Protein AF-T0YT42-F1 (afdb_monomer_lite)

Secondary structure (DSSP, 8-state):
--HHHHHHHHHHHHHHHHTSGGGTT-HHHHHHTHHHHHHHHHHHHHHHHHHH----SS---S--PPPPPP--S-TTSSSEEEEEE-TTT--EEEEEHHHHTT-------TTSSHHHHHHHHHHHHHHTT-------TT--HHHHHHHHHHHHHTT-

InterPro domains:
  IPR002789 Helicase HerA, central domain [PF01935] (84-137)
  IPR027417 P-loop containing nucleoside triphosphate hydrolase [G3DSA:3.40.50.300] (38-146)
  IPR027417 P-loop containing nucleoside triphosphate hydrolase [SSF52540] (61-139)

Organism: NCBI:txid410659

Structure (mmCIF, N/CA/C/O backbone):
data_AF-T0YT42-F1
#
_entry.id   AF-T0YT42-F1
#
loop_
_atom_site.group_PDB
_atom_site.id
_atom_site.type_symbol
_atom_site.label_atom_id
_atom_site.label_alt_id
_atom_site.label_comp_id
_atom_site.label_asym_id
_atom_site.label_entity_id
_atom_site.label_seq_id
_atom_site.pdbx_PDB_ins_code
_atom_site.Cartn_x
_atom_site.Cartn_y
_atom_site.Cartn_z
_atom_site.occupancy
_atom_site.B_iso_or_equiv
_atom_site.auth_seq_id
_atom_site.auth_comp_id
_atom_site.auth_asym_id
_atom_site.auth_atom_id
_atom_site.pdbx_PDB_model_num
ATOM 1 N N . ILE A 1 1 ? 7.350 -3.454 -30.178 1.00 59.28 1 ILE A N 1
ATOM 2 C CA . ILE A 1 1 ? 7.683 -2.748 -31.441 1.00 59.28 1 ILE A CA 1
ATOM 3 C C . ILE A 1 1 ? 6.721 -1.574 -31.559 1.00 59.28 1 ILE A C 1
ATOM 5 O O . ILE A 1 1 ? 5.518 -1.800 -31.535 1.00 59.28 1 ILE A O 1
ATOM 9 N N . GLY A 1 2 ? 7.224 -0.337 -31.531 1.00 85.94 2 GLY A N 1
ATOM 10 C CA . GLY A 1 2 ? 6.389 0.877 -31.524 1.00 85.94 2 GLY A CA 1
ATOM 11 C C . GLY A 1 2 ? 6.295 1.565 -32.891 1.00 85.94 2 GLY A C 1
ATOM 12 O O . GLY A 1 2 ? 7.046 1.236 -33.804 1.00 85.94 2 GLY A O 1
ATOM 13 N N . LYS A 1 3 ? 5.435 2.591 -33.019 1.00 83.56 3 LYS A N 1
ATOM 14 C CA . LYS A 1 3 ? 5.258 3.379 -34.264 1.00 83.56 3 LYS A CA 1
ATOM 15 C C . LYS A 1 3 ? 6.580 3.928 -34.834 1.00 83.56 3 LYS A C 1
ATOM 17 O O . LYS A 1 3 ? 6.753 3.965 -36.043 1.00 83.56 3 LYS A O 1
ATOM 22 N N . LYS A 1 4 ? 7.528 4.316 -33.972 1.00 83.25 4 LYS A N 1
ATOM 23 C CA . LYS A 1 4 ? 8.862 4.810 -34.372 1.00 83.25 4 LYS A CA 1
ATOM 24 C C . LYS A 1 4 ? 9.762 3.709 -34.951 1.00 83.25 4 LYS A C 1
ATOM 26 O O . LYS A 1 4 ? 10.505 3.971 -35.887 1.00 83.25 4 LYS A O 1
ATOM 31 N N . ASP A 1 5 ? 9.650 2.482 -34.439 1.00 86.19 5 ASP A N 1
ATOM 32 C CA . ASP A 1 5 ? 10.406 1.333 -34.954 1.00 86.19 5 ASP A CA 1
ATOM 33 C C . ASP A 1 5 ? 9.898 0.927 -36.352 1.00 86.19 5 ASP A C 1
ATOM 35 O O . ASP A 1 5 ? 10.688 0.524 -37.200 1.00 86.19 5 ASP A O 1
ATOM 39 N N . ALA A 1 6 ? 8.594 1.092 -36.620 1.00 90.00 6 ALA A N 1
ATOM 40 C CA . ALA A 1 6 ? 8.005 0.838 -37.936 1.00 90.00 6 ALA A CA 1
ATOM 41 C C . ALA A 1 6 ? 8.524 1.810 -39.010 1.00 90.00 6 ALA A C 1
ATOM 43 O O . ALA A 1 6 ? 8.860 1.379 -40.108 1.00 90.00 6 ALA A O 1
ATOM 44 N N . TRP A 1 7 ? 8.660 3.101 -38.683 1.00 89.00 7 TRP A N 1
ATOM 45 C CA . TRP A 1 7 ? 9.245 4.091 -39.596 1.00 89.00 7 TRP A CA 1
ATOM 46 C C . TRP A 1 7 ? 10.727 3.832 -39.881 1.00 89.00 7 TRP A C 1
ATOM 48 O O . TRP A 1 7 ? 11.147 3.939 -41.029 1.00 89.00 7 TRP A O 1
ATOM 58 N N . ALA A 1 8 ? 11.504 3.445 -38.866 1.00 89.38 8 ALA A N 1
ATOM 59 C CA . ALA A 1 8 ? 12.912 3.089 -39.044 1.00 89.38 8 ALA A CA 1
ATOM 60 C C . ALA A 1 8 ? 13.089 1.826 -39.910 1.00 89.38 8 ALA A C 1
ATOM 62 O O . ALA A 1 8 ? 13.997 1.761 -40.733 1.00 89.38 8 ALA A O 1
ATOM 63 N N . LEU A 1 9 ? 12.205 0.832 -39.769 1.00 90.44 9 LEU A N 1
ATOM 64 C CA . LEU A 1 9 ? 12.193 -0.349 -40.641 1.00 90.44 9 LEU A CA 1
ATOM 65 C C . LEU A 1 9 ? 11.778 -0.001 -42.072 1.00 90.44 9 LEU A C 1
ATOM 67 O O . LEU A 1 9 ? 12.412 -0.459 -43.020 1.00 90.44 9 LEU A O 1
ATOM 71 N N . ALA A 1 10 ? 10.746 0.828 -42.233 1.00 90.94 10 ALA A N 1
ATOM 72 C CA . ALA A 1 10 ? 10.296 1.283 -43.543 1.00 90.94 10 ALA A CA 1
ATOM 73 C C . ALA A 1 10 ? 11.388 2.078 -44.275 1.00 90.94 10 ALA A C 1
ATOM 75 O O . ALA A 1 10 ? 11.562 1.903 -45.478 1.00 90.94 10 ALA A O 1
ATOM 76 N N . SER A 1 11 ? 12.166 2.899 -43.561 1.00 90.56 11 SER A N 1
ATOM 77 C CA . SER A 1 11 ? 13.260 3.665 -44.162 1.00 90.56 11 SER A CA 1
ATOM 78 C C . SER A 1 11 ? 14.432 2.779 -44.596 1.00 90.56 11 SER A C 1
ATOM 80 O O . SER A 1 11 ? 15.004 3.011 -45.658 1.00 90.56 11 SER A O 1
ATOM 82 N N . ILE A 1 12 ? 14.745 1.719 -43.838 1.00 90.31 12 ILE A N 1
ATOM 83 C CA . ILE A 1 12 ? 15.707 0.684 -44.253 1.00 90.31 12 ILE A CA 1
ATOM 84 C C . ILE A 1 12 ? 15.196 -0.055 -45.496 1.00 90.31 12 ILE A C 1
ATOM 86 O O . ILE A 1 12 ? 15.939 -0.214 -46.461 1.00 90.31 12 ILE A O 1
ATOM 90 N N . GLY A 1 13 ? 13.921 -0.457 -45.507 1.00 89.31 13 GLY A N 1
ATOM 91 C CA . GLY A 1 13 ? 13.293 -1.123 -46.653 1.00 89.31 13 GLY A CA 1
ATOM 92 C C . GLY A 1 13 ? 13.286 -0.263 -47.920 1.00 89.31 13 GLY A C 1
ATOM 93 O O . GLY A 1 13 ? 13.581 -0.765 -49.002 1.00 89.31 13 GLY A O 1
ATOM 94 N N . ALA A 1 14 ? 13.041 1.044 -47.791 1.00 86.19 14 ALA A N 1
ATOM 95 C CA . ALA A 1 14 ? 13.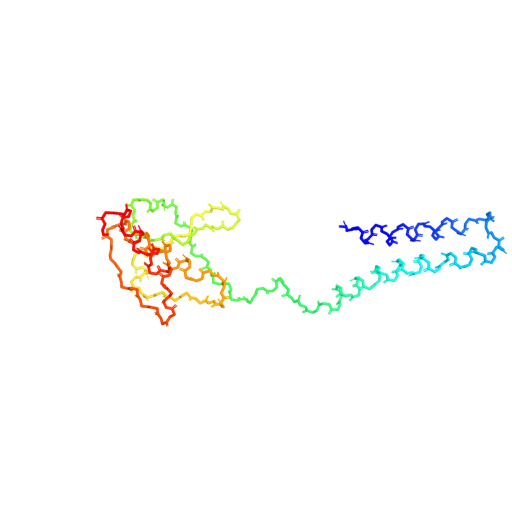152 1.993 -48.898 1.00 86.19 14 ALA A CA 1
ATOM 96 C C . ALA A 1 14 ? 14.583 2.055 -49.464 1.00 86.19 14 ALA A C 1
ATOM 98 O O . ALA A 1 14 ? 14.757 2.106 -50.678 1.00 86.19 14 ALA A O 1
ATOM 99 N N . GLY A 1 15 ? 15.598 1.962 -48.600 1.00 85.25 15 GLY A N 1
ATOM 100 C CA . GLY A 1 15 ? 16.998 1.851 -49.014 1.00 85.25 15 GLY A CA 1
ATOM 101 C C . GLY A 1 15 ? 17.318 0.579 -49.797 1.00 85.25 15 GLY A C 1
ATOM 102 O O . GLY A 1 15 ? 18.084 0.615 -50.751 1.00 85.25 15 GLY A O 1
ATOM 103 N N . VAL A 1 16 ? 16.708 -0.550 -49.432 1.00 87.06 16 VAL A N 1
ATOM 104 C CA . VAL A 1 16 ? 16.854 -1.808 -50.187 1.00 87.06 16 VAL A CA 1
ATOM 105 C C . VAL A 1 16 ? 16.203 -1.701 -51.567 1.00 87.06 16 VAL A C 1
ATOM 107 O O . VAL A 1 16 ? 16.706 -2.257 -52.534 1.00 87.06 16 VAL A O 1
ATOM 110 N N . LEU A 1 17 ? 15.101 -0.961 -51.694 1.00 85.88 17 LEU A N 1
ATOM 111 C CA . LEU A 1 17 ? 14.487 -0.714 -52.999 1.00 85.88 17 LEU A CA 1
ATOM 112 C C . LEU A 1 17 ? 15.320 0.245 -53.859 1.00 85.88 17 LEU A C 1
ATOM 114 O O . LEU A 1 17 ? 15.365 0.077 -55.077 1.00 85.88 17 LEU A O 1
ATOM 118 N N . SER A 1 18 ? 16.015 1.211 -53.249 1.00 82.62 18 SER A N 1
ATOM 119 C CA . SER A 1 18 ? 16.868 2.153 -53.981 1.00 82.62 18 SER A CA 1
ATOM 120 C C . SER A 1 18 ? 18.171 1.536 -54.501 1.00 82.62 18 SER A C 1
ATOM 122 O O . SER A 1 18 ? 18.819 2.144 -55.345 1.00 82.62 18 SER A O 1
ATOM 124 N N . THR A 1 19 ? 18.565 0.336 -54.050 1.00 82.38 19 THR A N 1
ATOM 125 C CA . THR A 1 19 ? 19.705 -0.409 -54.627 1.00 82.38 19 THR A CA 1
ATOM 126 C C . THR A 1 19 ? 19.335 -1.221 -55.870 1.00 82.38 19 THR A C 1
ATOM 128 O O . THR A 1 19 ? 20.187 -1.906 -56.437 1.00 82.38 19 THR A O 1
ATOM 131 N N . ASN A 1 20 ? 18.078 -1.157 -56.318 1.00 84.88 20 ASN A N 1
ATOM 132 C CA . ASN A 1 20 ? 17.638 -1.825 -57.535 1.00 84.88 20 ASN A CA 1
ATOM 133 C C . ASN A 1 20 ? 18.402 -1.274 -58.765 1.00 84.88 20 ASN A C 1
ATOM 135 O O . ASN A 1 20 ? 18.504 -0.053 -58.909 1.00 84.88 20 ASN A O 1
ATOM 139 N N . PRO A 1 21 ? 18.890 -2.140 -59.681 1.00 83.81 21 PRO A N 1
ATOM 140 C CA . PRO A 1 21 ? 19.589 -1.737 -60.906 1.00 83.81 21 PRO A CA 1
ATOM 141 C C . PRO A 1 21 ? 18.875 -0.680 -61.760 1.00 83.81 21 PRO A C 1
ATOM 143 O O . PRO A 1 21 ? 19.536 0.057 -62.484 1.00 83.81 21 PRO A O 1
ATOM 146 N N . LEU A 1 22 ? 17.546 -0.575 -61.661 1.00 83.31 22 LEU A N 1
ATOM 147 C CA . LEU A 1 22 ? 16.747 0.448 -62.348 1.00 83.31 22 LEU A CA 1
ATOM 148 C C . LEU A 1 22 ? 17.087 1.889 -61.934 1.00 83.31 22 LEU A C 1
ATOM 150 O O . LEU A 1 22 ? 16.795 2.814 -62.684 1.00 83.31 22 LEU A O 1
ATOM 154 N N . PHE A 1 23 ? 17.706 2.079 -60.768 1.00 80.56 23 PHE A N 1
ATOM 155 C CA . PHE A 1 23 ? 18.117 3.384 -60.240 1.00 80.56 23 PHE A CA 1
ATOM 156 C C . PHE A 1 23 ? 19.643 3.583 -60.280 1.00 80.56 23 PHE A C 1
ATOM 158 O O . PHE A 1 23 ? 20.175 4.521 -59.683 1.00 80.56 23 PHE A O 1
ATOM 165 N N . ALA A 1 24 ? 20.373 2.701 -60.973 1.00 78.75 24 ALA A N 1
ATOM 166 C CA . ALA A 1 24 ? 21.822 2.790 -61.086 1.00 78.75 24 ALA A CA 1
ATOM 167 C C . ALA A 1 24 ? 22.242 4.040 -61.879 1.00 78.75 24 ALA A C 1
ATOM 169 O O . ALA A 1 24 ? 21.847 4.229 -63.026 1.00 78.75 24 ALA A O 1
ATOM 170 N N . GLY A 1 25 ? 23.079 4.881 -61.266 1.00 77.75 25 GLY A N 1
ATOM 171 C CA . GLY A 1 25 ? 23.592 6.110 -61.882 1.00 77.75 25 GLY A CA 1
ATOM 172 C C . GLY A 1 25 ? 22.706 7.346 -61.700 1.00 77.75 25 GLY A C 1
ATOM 173 O O . GLY A 1 25 ? 23.104 8.421 -62.140 1.00 77.75 25 GLY A O 1
ATOM 174 N N . ASP A 1 26 ? 21.556 7.228 -61.026 1.00 82.19 26 ASP A N 1
ATOM 175 C CA . ASP A 1 26 ? 20.706 8.371 -60.682 1.00 82.19 26 ASP A CA 1
ATOM 176 C C . ASP A 1 26 ? 21.249 9.110 -59.432 1.00 82.19 26 ASP A C 1
ATOM 178 O O . ASP A 1 26 ? 21.321 8.520 -58.345 1.00 82.19 26 ASP A O 1
ATOM 182 N N . PRO A 1 27 ? 21.607 10.407 -59.527 1.00 79.69 27 PRO A N 1
ATOM 183 C CA . PRO A 1 27 ? 22.032 11.211 -58.379 1.00 79.69 27 PRO A CA 1
ATOM 184 C C . PRO A 1 27 ? 20.982 11.292 -57.261 1.00 79.69 27 PRO A C 1
ATOM 186 O O . PRO A 1 27 ? 21.331 11.452 -56.089 1.00 79.69 27 PRO A O 1
ATOM 189 N N . HIS A 1 28 ? 19.696 11.165 -57.592 1.00 80.31 28 HIS A N 1
ATOM 190 C CA . HIS A 1 28 ? 18.607 11.193 -56.617 1.00 80.31 28 HIS A CA 1
ATOM 191 C C . HIS A 1 28 ? 18.531 9.900 -55.793 1.00 80.31 28 HIS A C 1
ATOM 193 O O . HIS A 1 28 ? 18.157 9.940 -54.617 1.00 80.31 28 HIS A O 1
ATOM 199 N N . ALA A 1 29 ? 18.967 8.767 -56.353 1.00 77.38 29 ALA A N 1
ATOM 200 C CA . ALA A 1 29 ? 19.040 7.492 -55.641 1.00 77.38 29 ALA A CA 1
ATOM 201 C C . ALA A 1 29 ? 20.127 7.496 -54.551 1.00 77.38 29 ALA A C 1
ATOM 203 O O . ALA A 1 29 ? 19.949 6.891 -53.494 1.00 77.38 29 ALA A O 1
ATOM 204 N N . LEU A 1 30 ? 21.216 8.249 -54.749 1.00 77.56 30 LEU A N 1
ATOM 205 C CA . LEU A 1 30 ? 22.232 8.485 -53.715 1.00 77.56 30 LEU A CA 1
ATOM 206 C C . LEU A 1 30 ? 21.671 9.288 -52.535 1.00 77.56 30 LEU A C 1
ATOM 208 O O . LEU A 1 30 ? 21.920 8.943 -51.381 1.00 77.56 30 LEU A O 1
ATOM 212 N N . ALA A 1 31 ? 20.874 10.326 -52.804 1.00 80.38 31 ALA A N 1
ATOM 213 C CA . ALA A 1 31 ? 20.217 11.104 -51.751 1.00 80.38 31 ALA A CA 1
ATOM 214 C C . ALA A 1 31 ? 19.201 10.262 -50.955 1.00 80.38 31 ALA A C 1
ATOM 216 O O . ALA A 1 31 ? 19.050 10.446 -49.744 1.00 80.38 31 ALA A O 1
ATOM 217 N N . ALA A 1 32 ? 18.557 9.285 -51.604 1.00 80.62 32 ALA A N 1
ATOM 218 C CA . ALA A 1 32 ? 17.627 8.361 -50.959 1.00 80.62 32 ALA A CA 1
ATOM 219 C C . ALA A 1 32 ? 18.289 7.466 -49.891 1.00 80.62 32 ALA A C 1
ATOM 221 O O . ALA A 1 32 ? 17.588 6.981 -49.003 1.00 80.62 32 ALA A O 1
ATOM 222 N N . LEU A 1 33 ? 19.624 7.313 -49.895 1.00 83.31 33 LEU A N 1
ATOM 223 C CA . LEU A 1 33 ? 20.374 6.550 -48.885 1.00 83.31 33 LEU A CA 1
ATOM 224 C C . LEU A 1 33 ? 20.440 7.228 -47.503 1.00 83.31 33 LEU A C 1
ATOM 226 O O . LEU A 1 33 ? 20.781 6.579 -46.513 1.00 83.31 33 LEU A O 1
ATOM 230 N N . ALA A 1 34 ? 20.064 8.504 -47.385 1.00 86.50 34 ALA A N 1
ATOM 231 C CA . ALA A 1 34 ? 20.024 9.187 -46.090 1.00 86.50 34 ALA A CA 1
ATOM 232 C C . ALA A 1 34 ? 18.971 8.583 -45.135 1.00 86.50 34 ALA A C 1
ATOM 234 O O . ALA A 1 34 ? 19.200 8.452 -43.930 1.00 86.50 34 ALA A O 1
ATOM 235 N N . LEU A 1 35 ? 17.822 8.167 -45.674 1.00 87.44 35 LEU A N 1
ATOM 236 C CA . LEU A 1 35 ? 16.712 7.575 -44.921 1.00 87.44 35 LEU A CA 1
ATOM 237 C C . LEU A 1 35 ? 17.024 6.185 -44.324 1.00 87.44 35 LEU A C 1
ATOM 239 O O . LEU A 1 35 ? 16.767 5.987 -43.128 1.00 87.44 35 LEU A O 1
ATOM 243 N N . PRO A 1 36 ? 17.583 5.215 -45.075 1.00 90.19 36 PRO A N 1
ATOM 244 C CA . PRO A 1 36 ? 18.014 3.943 -44.505 1.00 90.19 36 PRO A CA 1
ATOM 245 C C . PRO A 1 36 ? 19.169 4.123 -43.517 1.00 90.19 36 PRO A C 1
ATOM 247 O O . PRO A 1 36 ? 19.177 3.446 -42.491 1.00 90.19 36 PRO A O 1
ATOM 250 N N . ALA A 1 37 ? 20.090 5.069 -43.747 1.00 90.31 37 ALA A N 1
ATOM 251 C CA . ALA A 1 37 ? 21.157 5.372 -42.793 1.00 90.31 37 ALA A CA 1
ATOM 252 C C . ALA A 1 37 ? 20.598 5.871 -41.447 1.00 90.31 37 ALA A C 1
ATOM 254 O O . ALA A 1 37 ? 21.009 5.394 -40.386 1.00 90.31 37 ALA A O 1
ATOM 255 N N . ALA A 1 38 ? 19.605 6.766 -41.470 1.00 90.62 38 ALA A N 1
ATOM 256 C CA . ALA A 1 38 ? 18.920 7.230 -40.264 1.00 90.62 38 ALA A CA 1
ATOM 257 C C . ALA A 1 38 ? 18.156 6.099 -39.545 1.00 90.62 38 ALA A C 1
ATOM 259 O O . ALA A 1 38 ? 18.224 5.984 -38.319 1.00 90.62 38 ALA A O 1
ATOM 260 N N . GLY A 1 39 ? 17.474 5.229 -40.299 1.00 91.12 39 GLY A N 1
ATOM 261 C CA . GLY A 1 39 ? 16.768 4.063 -39.752 1.00 91.12 39 GLY A CA 1
ATOM 262 C C . GLY A 1 39 ? 17.708 3.054 -39.091 1.00 91.12 39 GLY A C 1
ATOM 263 O O . GLY A 1 39 ? 17.460 2.613 -37.968 1.00 91.12 39 GLY A O 1
ATOM 264 N N . ALA A 1 40 ? 18.831 2.742 -39.740 1.00 91.69 40 ALA A N 1
ATOM 265 C CA . ALA A 1 40 ? 19.867 1.873 -39.186 1.00 91.69 40 ALA A CA 1
ATOM 266 C C . ALA A 1 40 ? 20.494 2.478 -37.919 1.00 91.69 40 ALA A C 1
ATOM 268 O O . ALA A 1 40 ? 20.663 1.788 -36.911 1.00 91.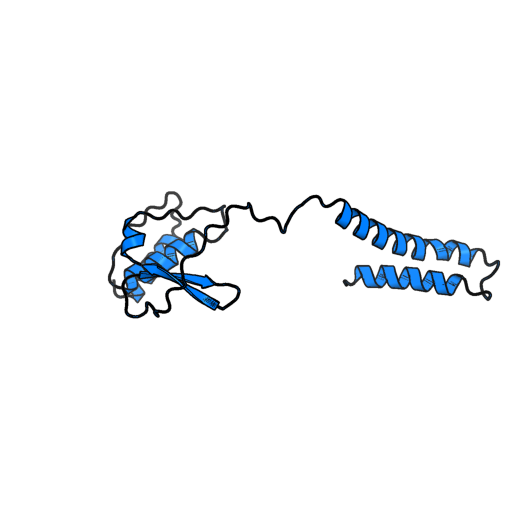69 40 ALA A O 1
ATOM 269 N N . SER A 1 41 ? 20.752 3.789 -37.934 1.00 92.31 41 SER A N 1
ATOM 270 C CA . SER A 1 41 ? 21.289 4.528 -36.786 1.00 92.31 41 SER A CA 1
ATOM 271 C C . SER A 1 41 ? 20.334 4.514 -35.587 1.00 92.3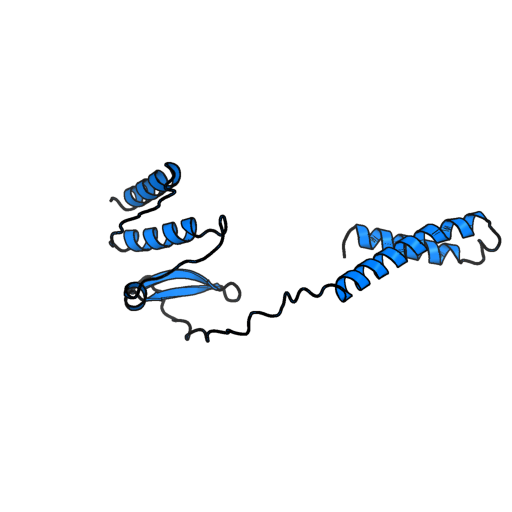1 41 SER A C 1
ATOM 273 O O . SER A 1 41 ? 20.783 4.375 -34.451 1.00 92.31 41 SER A O 1
ATOM 275 N N . TRP A 1 42 ? 19.015 4.583 -35.810 1.00 93.06 42 TRP A N 1
ATOM 276 C CA . TRP A 1 42 ? 18.012 4.459 -34.743 1.00 93.06 42 TRP A CA 1
ATOM 277 C C . TRP A 1 42 ? 18.097 3.110 -34.016 1.00 93.06 42 TRP A C 1
ATOM 279 O O . TRP A 1 42 ? 18.097 3.066 -32.781 1.00 93.06 42 TRP A O 1
ATOM 289 N N . PHE A 1 43 ? 18.208 2.008 -34.764 1.00 91.25 43 PHE A N 1
ATOM 290 C CA . PHE A 1 43 ? 18.352 0.676 -34.173 1.00 91.25 43 PHE A CA 1
ATOM 291 C C . PHE A 1 43 ? 19.700 0.489 -33.478 1.00 91.25 43 PHE A C 1
ATOM 293 O O . PHE A 1 43 ? 19.733 -0.053 -32.371 1.00 91.25 43 PHE A O 1
ATOM 300 N N . ALA A 1 44 ? 20.784 0.997 -34.069 1.00 91.94 44 ALA A N 1
ATOM 301 C CA . ALA A 1 44 ? 22.103 0.991 -33.446 1.00 91.94 44 ALA A CA 1
ATOM 302 C C . ALA A 1 44 ? 22.095 1.757 -32.113 1.00 91.94 44 ALA A C 1
ATOM 304 O O . ALA A 1 44 ? 22.555 1.234 -31.102 1.00 91.94 44 ALA A O 1
ATOM 305 N N . TRP A 1 45 ? 21.487 2.946 -32.069 1.00 91.81 45 TRP A N 1
ATOM 306 C CA . TRP A 1 45 ? 21.362 3.755 -30.853 1.00 91.81 45 TRP A CA 1
ATOM 307 C C . TRP A 1 45 ? 20.508 3.089 -29.770 1.00 91.81 45 TRP A C 1
ATOM 309 O O . TRP A 1 45 ? 20.813 3.180 -28.583 1.00 91.81 45 TRP A O 1
ATOM 319 N N . LYS A 1 46 ? 19.419 2.415 -30.152 1.00 87.88 46 LYS A N 1
ATOM 320 C CA . LYS A 1 46 ? 18.588 1.655 -29.210 1.00 87.88 46 LYS A CA 1
ATOM 321 C C . LYS A 1 46 ? 19.385 0.507 -28.589 1.00 87.88 46 LYS A C 1
ATOM 323 O O . LYS A 1 46 ? 19.456 0.416 -27.372 1.00 87.88 46 LYS A O 1
ATOM 328 N N . ARG A 1 47 ? 20.070 -0.283 -29.420 1.00 87.81 47 ARG A N 1
ATOM 329 C CA . ARG A 1 47 ? 20.925 -1.387 -28.969 1.00 87.81 47 ARG A CA 1
ATOM 330 C C . ARG A 1 47 ? 22.089 -0.904 -28.100 1.00 87.81 47 ARG A C 1
ATOM 332 O O . ARG A 1 47 ? 22.415 -1.566 -27.122 1.00 87.81 47 ARG A O 1
ATOM 339 N N . ALA A 1 48 ? 22.698 0.226 -28.460 1.00 90.25 48 ALA A N 1
ATOM 340 C CA . ALA A 1 48 ? 23.780 0.844 -27.704 1.00 90.25 48 ALA A CA 1
ATOM 341 C C . ALA A 1 48 ? 23.298 1.347 -26.342 1.00 90.25 48 ALA A C 1
ATOM 343 O O . ALA A 1 48 ? 23.976 1.108 -25.354 1.00 90.25 48 ALA A O 1
ATOM 344 N N . ARG A 1 49 ? 22.117 1.974 -26.263 1.00 87.38 49 ARG A N 1
ATOM 345 C CA . ARG A 1 49 ? 21.511 2.349 -24.977 1.00 87.38 49 ARG A CA 1
ATOM 346 C C . ARG A 1 49 ? 21.226 1.138 -24.107 1.00 87.38 49 ARG A C 1
ATOM 348 O O . ARG A 1 49 ? 21.601 1.169 -22.951 1.00 87.38 49 ARG A O 1
ATOM 355 N N . ASP A 1 50 ? 20.649 0.077 -24.664 1.00 82.81 50 ASP A N 1
ATOM 356 C CA . ASP A 1 50 ? 20.388 -1.152 -23.904 1.00 82.81 50 ASP A CA 1
ATOM 357 C C . ASP A 1 50 ? 21.692 -1.814 -23.418 1.00 82.81 50 ASP A C 1
ATOM 359 O O . ASP A 1 50 ? 21.708 -2.475 -22.388 1.00 82.81 50 ASP A O 1
ATOM 363 N N . TRP A 1 51 ? 22.794 -1.662 -24.162 1.00 82.12 51 TRP A N 1
ATOM 364 C CA . TRP A 1 51 ? 24.112 -2.170 -23.766 1.00 82.12 51 TRP A CA 1
ATOM 365 C C . TRP A 1 51 ? 24.822 -1.274 -22.739 1.00 82.12 51 TRP A C 1
ATOM 367 O O . TRP A 1 51 ? 25.536 -1.780 -21.879 1.00 82.12 51 TRP A O 1
ATOM 377 N N . LEU A 1 52 ? 24.626 0.044 -22.829 1.00 87.69 52 LEU A N 1
ATOM 378 C CA . LEU A 1 52 ? 25.170 1.044 -21.905 1.00 87.69 52 LEU A CA 1
ATOM 379 C C . LEU A 1 52 ? 24.309 1.229 -20.647 1.00 87.69 52 LEU A C 1
ATOM 381 O O . LEU A 1 52 ? 24.733 1.927 -19.727 1.00 87.69 52 LEU A O 1
ATOM 385 N N . ASP A 1 53 ? 23.111 0.646 -20.600 1.00 80.06 53 ASP A N 1
ATOM 386 C CA . ASP A 1 53 ? 22.250 0.686 -19.427 1.00 80.06 53 ASP A CA 1
ATOM 387 C C . ASP A 1 53 ? 22.819 -0.229 -18.336 1.00 80.06 53 ASP A C 1
ATOM 389 O O . ASP A 1 53 ? 22.601 -1.438 -18.308 1.00 80.06 53 ASP A O 1
ATOM 393 N N . LEU A 1 54 ? 23.590 0.380 -17.437 1.00 73.62 54 LEU A N 1
ATOM 394 C CA . LEU A 1 54 ? 24.153 -0.257 -16.245 1.00 73.62 54 LEU A CA 1
ATOM 395 C C . LEU A 1 54 ? 23.110 -0.428 -15.128 1.00 73.62 54 LEU A C 1
ATOM 397 O O . LEU A 1 54 ? 23.452 -0.876 -14.033 1.00 73.62 54 LEU A O 1
ATOM 401 N N . THR A 1 55 ? 21.855 -0.039 -15.368 1.00 70.50 55 THR A N 1
ATOM 402 C CA . THR A 1 55 ? 20.793 -0.128 -14.369 1.00 70.50 55 THR A CA 1
ATOM 403 C C . THR A 1 55 ? 20.345 -1.575 -14.237 1.00 70.50 55 THR A C 1
ATOM 405 O O . THR A 1 55 ? 19.565 -2.093 -15.040 1.00 70.50 55 THR A O 1
ATOM 408 N N . ASP A 1 56 ? 20.806 -2.239 -13.182 1.00 63.84 56 ASP A N 1
ATOM 409 C CA . ASP A 1 56 ? 20.329 -3.572 -12.855 1.00 63.84 56 ASP A CA 1
ATOM 410 C C . ASP A 1 56 ? 18.924 -3.505 -12.238 1.00 63.84 56 ASP A C 1
ATOM 412 O O . ASP A 1 56 ? 18.734 -3.378 -11.032 1.00 63.84 56 ASP A O 1
ATOM 416 N N . THR A 1 57 ? 17.911 -3.565 -13.100 1.00 66.56 57 THR A N 1
ATOM 417 C CA . THR A 1 57 ? 16.494 -3.602 -12.700 1.00 66.56 57 THR A CA 1
ATOM 418 C C . THR A 1 57 ? 16.028 -4.992 -12.255 1.00 66.56 57 THR A C 1
ATOM 420 O O . THR A 1 57 ? 14.873 -5.153 -11.853 1.00 66.56 57 THR A O 1
ATOM 423 N N . LYS A 1 58 ? 16.897 -6.008 -12.343 1.00 62.06 58 LYS A N 1
ATOM 424 C CA . LYS A 1 58 ? 16.596 -7.400 -11.981 1.00 62.06 58 LYS A CA 1
ATOM 425 C C . LYS A 1 58 ? 17.232 -7.807 -10.658 1.00 62.06 58 LYS A C 1
ATOM 427 O O . LYS A 1 58 ? 16.637 -8.622 -9.951 1.00 62.06 58 LYS A O 1
ATOM 432 N N . SER A 1 59 ? 18.396 -7.258 -10.319 1.00 57.31 59 SER A N 1
ATOM 433 C CA . SER A 1 59 ? 19.012 -7.417 -9.008 1.00 57.31 59 SER A CA 1
ATOM 434 C C . SER A 1 59 ? 18.119 -6.777 -7.958 1.00 57.31 59 SER A C 1
ATOM 436 O O . SER A 1 59 ? 17.996 -5.561 -7.825 1.00 57.31 59 SER A O 1
ATOM 438 N N . ARG A 1 60 ? 17.435 -7.646 -7.222 1.00 58.06 60 ARG A N 1
ATOM 439 C CA . ARG A 1 60 ? 16.877 -7.316 -5.919 1.00 58.06 60 ARG A CA 1
ATOM 440 C C . ARG A 1 60 ? 18.057 -7.417 -4.962 1.00 58.06 60 ARG A C 1
ATOM 442 O O . ARG A 1 60 ? 18.804 -8.391 -5.063 1.00 58.06 60 ARG A O 1
ATOM 449 N N . GLU A 1 61 ? 18.240 -6.436 -4.076 1.00 58.44 61 GLU A N 1
ATOM 450 C CA . GLU A 1 61 ? 19.217 -6.558 -2.990 1.00 58.44 61 GLU A CA 1
ATOM 451 C C . GLU A 1 61 ? 19.070 -7.961 -2.392 1.00 58.44 61 GLU A C 1
ATOM 453 O O . GLU A 1 61 ? 17.959 -8.361 -2.047 1.00 58.44 61 GLU A O 1
ATOM 458 N N . GLY A 1 62 ? 20.158 -8.742 -2.367 1.00 53.28 62 GLY A N 1
ATOM 459 C CA . GLY A 1 62 ? 20.166 -10.185 -2.065 1.00 53.28 62 GLY A CA 1
ATOM 460 C C . GLY A 1 62 ? 19.679 -10.562 -0.661 1.00 53.28 62 GLY A C 1
ATOM 461 O O . GLY A 1 62 ? 19.847 -11.696 -0.222 1.00 53.28 62 GLY A O 1
ATOM 462 N N . PHE A 1 63 ? 19.068 -9.618 0.044 1.00 53.16 63 PHE A N 1
ATOM 463 C CA . PHE A 1 63 ? 18.258 -9.819 1.222 1.00 53.16 63 PHE A CA 1
ATOM 464 C C . PHE A 1 63 ? 16.888 -10.384 0.825 1.00 53.16 63 PHE A C 1
ATOM 466 O O . PHE A 1 63 ? 15.860 -9.706 0.822 1.00 53.16 63 PHE A O 1
ATOM 473 N N . VAL A 1 64 ? 16.880 -11.665 0.464 1.00 56.38 64 VAL A N 1
ATOM 474 C CA . VAL A 1 64 ? 15.642 -12.435 0.377 1.00 56.38 64 VAL A CA 1
ATOM 475 C C . VAL A 1 64 ? 15.315 -12.888 1.791 1.00 56.38 64 VAL A C 1
ATOM 477 O O . VAL A 1 64 ? 15.846 -13.890 2.265 1.00 56.38 64 VAL A O 1
ATOM 480 N N . LEU A 1 65 ? 14.462 -12.129 2.481 1.00 56.25 65 LEU A N 1
ATOM 481 C CA . LEU A 1 65 ? 13.797 -12.656 3.667 1.00 56.25 65 LEU A CA 1
ATOM 482 C C . LEU A 1 65 ? 12.977 -13.866 3.214 1.00 56.25 65 LEU A C 1
ATOM 484 O O . LEU A 1 65 ? 12.103 -13.692 2.355 1.00 56.25 65 LEU A O 1
ATOM 488 N N . PRO A 1 66 ? 13.264 -15.080 3.720 1.00 58.84 66 PRO A N 1
ATOM 489 C CA . PRO A 1 66 ? 12.419 -16.220 3.424 1.00 58.84 66 PRO A CA 1
ATOM 490 C C . PRO A 1 66 ? 11.006 -15.857 3.873 1.00 58.84 66 PRO A C 1
ATOM 492 O O . PRO A 1 66 ? 10.798 -15.442 5.012 1.00 58.84 66 PRO A O 1
ATOM 495 N N . SER A 1 67 ? 10.058 -15.914 2.941 1.00 58.16 67 SER A N 1
ATOM 496 C CA . SER A 1 67 ? 8.655 -15.740 3.290 1.00 58.16 67 SER A CA 1
ATOM 497 C C . SER A 1 67 ? 8.234 -16.933 4.134 1.00 58.16 67 SER A C 1
ATOM 499 O O . SER A 1 67 ? 8.564 -18.073 3.793 1.00 58.16 67 SER A O 1
ATOM 501 N N . ASP A 1 68 ? 7.524 -16.665 5.224 1.00 62.88 68 ASP A N 1
ATOM 502 C CA . ASP A 1 68 ? 6.886 -17.724 5.992 1.00 62.88 68 ASP A CA 1
ATOM 503 C C . ASP A 1 68 ? 5.882 -18.479 5.110 1.00 62.88 68 ASP A C 1
ATOM 505 O O . ASP A 1 68 ? 5.435 -17.985 4.065 1.00 62.88 68 ASP A O 1
ATOM 509 N N . ALA A 1 69 ? 5.551 -19.706 5.514 1.00 62.44 69 ALA A N 1
ATOM 510 C CA . ALA A 1 69 ? 4.545 -20.488 4.812 1.00 62.44 69 ALA A CA 1
ATOM 511 C C . ALA A 1 69 ? 3.229 -19.690 4.740 1.00 62.44 69 ALA A C 1
ATOM 513 O O . ALA A 1 69 ? 2.838 -19.078 5.737 1.00 62.44 69 ALA A O 1
ATOM 514 N N . PRO A 1 70 ? 2.547 -19.671 3.581 1.00 59.25 70 PRO A N 1
ATOM 515 C CA . PRO A 1 70 ? 1.283 -18.966 3.453 1.00 59.25 70 PRO A CA 1
ATOM 516 C C . PRO A 1 70 ? 0.273 -19.553 4.440 1.00 59.25 70 PRO A C 1
ATOM 518 O O . PRO A 1 70 ? 0.055 -20.763 4.468 1.00 59.25 70 PRO A O 1
ATOM 521 N N . THR A 1 71 ? -0.343 -18.694 5.245 1.00 57.09 71 THR A N 1
ATOM 522 C CA . THR A 1 71 ? -1.437 -19.088 6.129 1.00 57.09 71 THR A CA 1
ATOM 523 C C . THR A 1 71 ? -2.642 -19.440 5.255 1.00 57.09 71 THR A C 1
ATOM 525 O O . THR A 1 71 ? -3.148 -18.586 4.530 1.00 57.09 71 THR A O 1
ATOM 528 N N . GLU A 1 72 ? -3.086 -20.699 5.271 1.00 55.88 72 GLU A N 1
ATOM 529 C CA . GLU A 1 72 ? -4.232 -21.148 4.457 1.00 55.88 72 GLU A CA 1
ATOM 530 C C . GLU A 1 72 ? -5.588 -20.680 5.011 1.00 55.88 72 GLU A C 1
ATOM 532 O O . GLU A 1 72 ? -6.616 -20.807 4.348 1.00 55.88 72 GLU A O 1
ATOM 537 N N . GLU A 1 73 ? -5.613 -20.104 6.213 1.00 54.78 73 GLU A N 1
ATOM 538 C CA . GLU A 1 73 ? -6.856 -19.726 6.871 1.00 54.78 73 GLU A CA 1
ATOM 539 C C . GLU A 1 73 ? -7.393 -18.382 6.376 1.00 54.78 73 GLU A C 1
ATOM 541 O O . GLU A 1 73 ? -6.774 -17.322 6.492 1.00 54.78 73 GLU A O 1
ATOM 546 N N . HIS A 1 74 ? -8.616 -18.429 5.854 1.00 52.09 74 HIS A N 1
ATOM 547 C CA . HIS A 1 74 ? -9.448 -17.261 5.639 1.00 52.09 74 HIS A CA 1
ATOM 548 C C . HIS A 1 74 ? -9.735 -16.589 6.994 1.00 52.09 74 HIS A C 1
ATOM 550 O O . HIS A 1 74 ? -10.712 -16.921 7.657 1.00 52.09 74 HIS A O 1
ATOM 556 N N . MET A 1 75 ? -8.914 -15.603 7.374 1.00 56.28 75 MET A N 1
ATOM 557 C CA . MET A 1 75 ? -9.023 -14.764 8.589 1.00 56.28 75 MET A CA 1
ATOM 558 C C . MET A 1 75 ? -10.314 -13.911 8.678 1.00 56.28 75 MET A C 1
ATOM 560 O O . MET A 1 75 ? -10.366 -12.898 9.367 1.00 56.28 75 MET A O 1
ATOM 564 N N . LEU A 1 76 ? -11.387 -14.297 7.981 1.00 49.66 76 LEU A N 1
ATOM 565 C CA . LEU A 1 76 ? -12.738 -13.797 8.244 1.00 49.66 76 LEU A CA 1
ATOM 566 C C . LEU A 1 76 ? -13.252 -14.262 9.621 1.00 49.66 76 LEU A C 1
ATOM 568 O O . LEU A 1 76 ? -14.140 -13.615 10.167 1.00 49.66 76 LEU A O 1
ATOM 572 N N . GLU A 1 77 ? -12.678 -15.331 10.189 1.00 52.44 77 GLU A N 1
ATOM 573 C CA . GLU A 1 77 ? -13.108 -15.931 11.463 1.00 52.44 77 GLU A CA 1
ATOM 574 C C . GLU A 1 77 ? -12.054 -15.856 12.594 1.00 52.44 77 GLU A C 1
ATOM 576 O O . GLU A 1 77 ? -12.383 -16.133 13.748 1.00 52.44 77 GLU A O 1
ATOM 581 N N . SER A 1 78 ? -10.811 -15.438 12.314 1.00 57.97 78 SER A N 1
ATOM 582 C CA . SER A 1 78 ? -9.666 -15.542 13.240 1.00 57.97 78 SER A CA 1
ATOM 583 C C . SER A 1 78 ? -8.857 -14.239 13.419 1.00 57.97 78 SER A C 1
ATOM 585 O O . SER A 1 78 ? -8.980 -13.266 12.675 1.00 57.97 78 SER A O 1
ATOM 587 N N . ALA A 1 79 ? -8.099 -14.192 14.518 1.00 73.62 79 ALA A N 1
ATOM 588 C CA . ALA A 1 79 ? -7.471 -13.024 15.133 1.00 73.62 79 ALA A CA 1
ATOM 589 C C . ALA A 1 79 ? -6.309 -12.412 14.315 1.00 73.62 79 ALA A C 1
ATOM 591 O O . ALA A 1 79 ? -5.140 -12.650 14.615 1.00 73.62 79 ALA A O 1
ATOM 592 N N . GLY A 1 80 ? -6.611 -11.601 13.294 1.00 82.62 80 GLY A N 1
ATOM 593 C CA . GLY A 1 80 ? -5.580 -10.915 12.505 1.00 82.62 80 GLY A CA 1
ATOM 594 C C . GLY A 1 80 ? -6.078 -9.790 11.591 1.00 82.62 80 GLY A C 1
ATOM 595 O O . GLY A 1 80 ? -7.272 -9.493 11.511 1.00 82.62 80 GLY A O 1
ATOM 596 N N . LEU A 1 81 ? -5.150 -9.127 10.895 1.00 88.25 81 LEU A N 1
ATOM 597 C CA . LEU A 1 81 ? -5.443 -8.084 9.900 1.00 88.25 81 LEU A CA 1
ATOM 598 C C . LEU A 1 81 ? -4.923 -8.481 8.517 1.00 88.25 81 LEU A C 1
ATOM 600 O O . LEU A 1 81 ? -3.818 -9.007 8.387 1.00 88.25 81 LEU A O 1
ATOM 604 N N . ARG A 1 82 ? -5.679 -8.146 7.467 1.00 88.81 82 ARG A N 1
ATOM 605 C CA . ARG A 1 82 ? -5.260 -8.324 6.073 1.00 88.81 82 ARG A CA 1
ATOM 606 C C . ARG A 1 82 ? -4.491 -7.111 5.575 1.00 88.81 82 ARG A C 1
ATOM 608 O O . ARG A 1 82 ? -4.992 -5.990 5.613 1.00 88.81 82 ARG A O 1
ATOM 615 N N . PHE A 1 83 ? -3.297 -7.330 5.038 1.00 89.69 83 PHE A N 1
ATOM 616 C CA . PHE A 1 83 ? -2.486 -6.295 4.389 1.00 89.69 83 PHE A CA 1
ATOM 617 C C . PHE A 1 83 ? -2.803 -6.152 2.902 1.00 89.69 83 PHE A C 1
ATOM 619 O O . PHE A 1 83 ? -2.709 -5.055 2.351 1.00 89.69 83 PHE A O 1
ATOM 626 N N . GLY A 1 84 ? -3.192 -7.241 2.242 1.00 89.38 84 GLY A N 1
ATOM 627 C CA . GLY A 1 84 ?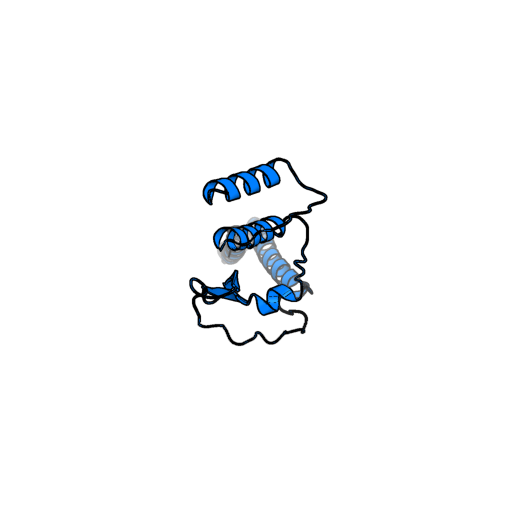 -3.529 -7.217 0.825 1.00 89.38 84 GLY A CA 1
ATOM 628 C C . GLY A 1 84 ? -3.495 -8.601 0.202 1.00 89.38 84 GLY A C 1
ATOM 629 O O . GLY A 1 84 ? -3.845 -9.583 0.851 1.00 89.38 84 GLY A O 1
ATOM 630 N N . TYR A 1 85 ? -3.076 -8.653 -1.060 1.00 87.62 85 TYR A N 1
ATOM 631 C CA . TYR A 1 85 ? -2.959 -9.885 -1.830 1.00 87.62 85 TYR A CA 1
ATOM 632 C C . TYR A 1 85 ? -1.608 -9.952 -2.538 1.00 87.62 85 TYR A C 1
ATOM 634 O O . TYR A 1 85 ? -1.044 -8.921 -2.922 1.00 87.62 85 TYR A O 1
ATOM 642 N N . THR A 1 86 ? -1.089 -11.163 -2.727 1.00 85.12 86 THR A N 1
ATOM 643 C CA . THR A 1 86 ? 0.095 -11.390 -3.549 1.00 85.12 86 THR A CA 1
ATOM 644 C C . THR A 1 86 ? -0.215 -11.073 -5.012 1.00 85.12 86 THR A C 1
ATOM 646 O O . THR A 1 86 ? -1.340 -11.225 -5.487 1.00 85.12 86 THR A O 1
ATOM 649 N N . ARG A 1 87 ? 0.782 -10.576 -5.747 1.00 85.06 87 ARG A N 1
ATOM 650 C CA . ARG A 1 87 ? 0.589 -10.117 -7.133 1.00 85.06 87 ARG A CA 1
ATOM 651 C C . ARG A 1 87 ? 0.503 -11.266 -8.142 1.00 85.06 87 ARG A C 1
ATOM 653 O O . ARG A 1 87 ? -0.094 -11.099 -9.199 1.00 85.06 87 ARG A O 1
ATOM 660 N N . ASP A 1 88 ? 1.185 -12.361 -7.853 1.00 84.88 88 ASP A N 1
ATOM 661 C CA . ASP A 1 88 ? 1.320 -13.544 -8.699 1.00 84.88 88 ASP A CA 1
ATOM 662 C C . ASP A 1 88 ? 0.071 -14.427 -8.642 1.00 84.88 88 ASP A C 1
ATOM 664 O O . ASP A 1 88 ? -0.579 -14.639 -9.662 1.00 84.88 88 ASP A O 1
ATOM 668 N N . ASP A 1 89 ? -0.292 -14.855 -7.435 1.00 82.62 89 ASP A N 1
ATOM 669 C CA . ASP A 1 89 ? -1.305 -15.883 -7.200 1.00 82.62 89 ASP A CA 1
ATOM 670 C C . ASP A 1 89 ? -2.597 -15.330 -6.575 1.00 82.62 89 ASP A C 1
ATOM 672 O O . ASP A 1 89 ? -3.515 -16.095 -6.280 1.00 82.62 89 ASP A O 1
ATOM 676 N N . ASN A 1 90 ? -2.681 -14.013 -6.346 1.00 83.19 90 ASN A N 1
ATOM 677 C CA . ASN A 1 90 ? -3.821 -13.349 -5.704 1.00 83.19 90 ASN A CA 1
ATOM 678 C C . ASN A 1 90 ? -4.195 -13.965 -4.341 1.00 83.19 90 ASN A C 1
ATOM 680 O O . ASN A 1 90 ? -5.369 -14.055 -3.976 1.00 83.19 90 ASN A O 1
ATOM 684 N N . ARG A 1 91 ? -3.190 -14.417 -3.584 1.00 81.44 91 ARG A N 1
ATOM 685 C CA . ARG A 1 91 ? -3.387 -15.023 -2.261 1.00 81.44 91 ARG A CA 1
ATOM 686 C C . ARG A 1 91 ? -3.415 -13.949 -1.182 1.00 81.44 91 ARG A C 1
ATOM 688 O O . ARG A 1 91 ? -2.682 -12.971 -1.318 1.00 81.44 91 ARG A O 1
ATOM 695 N N . PRO A 1 92 ? -4.235 -14.090 -0.130 1.00 84.44 92 PRO A N 1
ATOM 696 C CA . PRO A 1 92 ? -4.274 -13.109 0.945 1.00 84.44 92 PRO A CA 1
ATOM 697 C C . PRO A 1 92 ? -2.925 -13.025 1.670 1.00 84.44 92 PRO A C 1
ATOM 699 O O . PRO A 1 92 ? -2.246 -14.031 1.866 1.00 84.44 92 PRO A O 1
ATOM 702 N N . VAL A 1 93 ? -2.546 -11.808 2.054 1.00 85.44 93 VAL A N 1
ATOM 703 C CA . VAL A 1 93 ? -1.388 -11.526 2.906 1.00 85.44 93 VAL A CA 1
ATOM 704 C C . VAL A 1 93 ? -1.923 -10.985 4.219 1.00 85.44 93 VAL A C 1
ATOM 706 O O . VAL A 1 93 ? -2.333 -9.823 4.289 1.00 85.44 93 VAL A O 1
ATOM 709 N N . ASP A 1 94 ? -1.919 -11.837 5.237 1.00 85.31 94 ASP A N 1
ATOM 710 C CA . ASP A 1 94 ? -2.527 -11.581 6.541 1.00 85.31 94 ASP A CA 1
ATOM 711 C C . ASP A 1 94 ? -1.461 -11.646 7.646 1.00 85.31 94 ASP A C 1
ATOM 713 O O . ASP A 1 94 ? -0.433 -12.307 7.499 1.00 85.31 94 ASP A O 1
ATOM 717 N N . ILE A 1 95 ? -1.696 -10.943 8.755 1.00 84.00 95 ILE A N 1
ATOM 718 C CA . ILE A 1 95 ? -0.844 -10.977 9.948 1.00 84.00 95 ILE A CA 1
ATOM 719 C C . ILE A 1 95 ? -1.688 -11.252 11.192 1.00 84.00 95 ILE A C 1
ATOM 721 O O . ILE A 1 95 ? -2.744 -10.650 11.384 1.00 84.00 95 ILE A O 1
ATOM 725 N N . ASP A 1 96 ? -1.203 -12.158 12.036 1.00 83.94 96 ASP A N 1
ATOM 726 C CA . ASP A 1 96 ? -1.830 -12.518 13.308 1.00 83.94 96 ASP A CA 1
ATOM 727 C C . ASP A 1 96 ? -1.718 -11.376 14.336 1.00 83.94 96 ASP A C 1
ATOM 729 O O . ASP A 1 96 ? -0.706 -10.663 14.398 1.00 83.94 96 ASP A O 1
ATOM 733 N N . ASP A 1 97 ? -2.734 -11.220 15.184 1.00 85.12 97 ASP A N 1
ATOM 734 C CA . ASP A 1 97 ? -2.772 -10.206 16.241 1.00 85.12 97 ASP A CA 1
ATOM 735 C C . ASP A 1 97 ? -1.562 -10.310 17.192 1.00 85.12 97 ASP A C 1
ATOM 737 O O . ASP A 1 97 ? -1.012 -9.285 17.604 1.00 85.12 97 ASP A O 1
ATOM 741 N N . ASN A 1 98 ? -1.066 -11.518 17.488 1.00 84.12 98 ASN A N 1
ATOM 742 C CA . ASN A 1 98 ? 0.118 -11.720 18.335 1.00 84.12 98 ASN A CA 1
ATOM 743 C C . ASN A 1 98 ? 1.386 -11.091 17.741 1.00 84.12 98 ASN A C 1
ATOM 745 O O . ASN A 1 98 ? 2.298 -10.693 18.474 1.00 84.12 98 ASN A O 1
ATOM 749 N N . LEU A 1 99 ? 1.469 -11.016 16.411 1.00 83.00 99 LEU A N 1
ATOM 750 C CA . LEU A 1 99 ? 2.578 -10.368 15.716 1.00 83.00 99 LEU A CA 1
ATOM 751 C C . LEU A 1 99 ? 2.368 -8.854 15.642 1.00 83.00 99 LEU A C 1
ATOM 753 O O . LEU A 1 99 ? 3.328 -8.102 15.807 1.00 83.00 99 LEU A O 1
ATOM 757 N N . LEU A 1 100 ? 1.123 -8.395 15.492 1.00 85.56 100 LEU A N 1
ATOM 758 C CA . LEU A 1 100 ? 0.775 -6.969 15.516 1.00 85.56 100 LEU A CA 1
ATOM 759 C C . LEU A 1 100 ? 1.069 -6.301 16.866 1.00 85.56 100 LEU A C 1
ATOM 761 O O . LEU A 1 100 ? 1.414 -5.118 16.909 1.00 85.56 100 LEU A O 1
ATOM 765 N N . MET A 1 101 ? 1.024 -7.055 17.969 1.00 84.44 101 MET A N 1
ATOM 766 C CA . MET A 1 101 ? 1.420 -6.560 19.295 1.00 84.44 101 MET A CA 1
ATOM 767 C C . MET A 1 101 ? 2.911 -6.195 19.399 1.00 84.44 101 MET A C 1
ATOM 769 O O . MET A 1 101 ? 3.299 -5.489 20.327 1.00 84.44 101 MET A O 1
ATOM 773 N N . ARG A 1 102 ? 3.760 -6.629 18.456 1.00 86.31 102 ARG A N 1
ATOM 774 C CA . ARG A 1 102 ? 5.218 -6.391 18.479 1.00 86.31 102 ARG A CA 1
ATOM 775 C C . ARG A 1 102 ? 5.646 -5.052 17.870 1.00 86.31 102 ARG A C 1
ATOM 777 O O . ARG A 1 102 ? 6.838 -4.834 17.672 1.00 86.31 102 ARG A O 1
ATOM 784 N N . HIS A 1 103 ? 4.689 -4.159 17.618 1.00 86.50 103 HIS A N 1
ATOM 785 C CA . HIS A 1 103 ? 4.836 -2.926 16.845 1.00 86.50 103 HIS A CA 1
ATOM 786 C C . HIS A 1 103 ? 5.189 -3.178 15.373 1.00 86.50 103 HI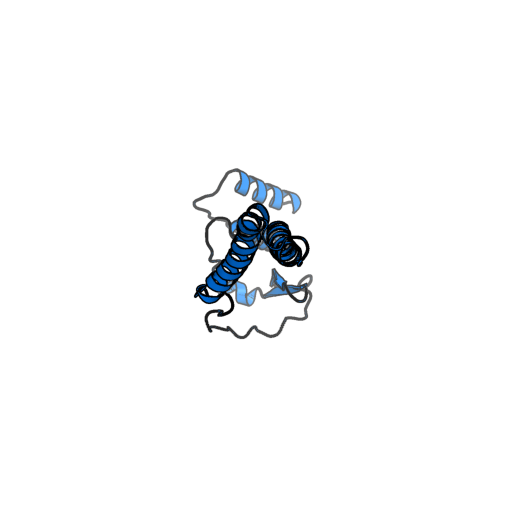S A C 1
ATOM 788 O O . HIS A 1 103 ? 5.948 -4.073 15.010 1.00 86.50 103 HIS A O 1
ATOM 794 N N . THR A 1 104 ? 4.633 -2.356 14.487 1.00 86.81 104 THR A N 1
ATOM 795 C CA . THR A 1 104 ? 4.832 -2.479 13.040 1.00 86.81 104 THR A CA 1
ATOM 796 C C . THR A 1 104 ? 5.246 -1.134 12.467 1.00 86.81 104 THR A C 1
ATOM 798 O O . THR A 1 104 ? 4.672 -0.101 12.809 1.00 86.81 104 THR A O 1
ATOM 801 N N . ALA A 1 105 ? 6.236 -1.150 11.574 1.00 90.25 105 ALA A N 1
ATOM 802 C CA . ALA A 1 105 ? 6.691 0.029 10.853 1.00 90.25 105 ALA A CA 1
ATOM 803 C C . ALA A 1 105 ? 6.340 -0.094 9.366 1.00 90.25 105 ALA A C 1
ATOM 805 O O . ALA A 1 105 ? 6.742 -1.046 8.701 1.00 90.25 105 ALA A O 1
ATOM 806 N N . VAL A 1 106 ? 5.622 0.897 8.833 1.00 89.62 106 VAL A N 1
ATOM 807 C CA . VAL A 1 106 ? 5.333 1.018 7.397 1.00 89.62 106 VAL A CA 1
ATOM 808 C C . VAL A 1 106 ? 6.200 2.133 6.820 1.00 89.62 106 VAL A C 1
ATOM 810 O O . VAL A 1 106 ? 5.988 3.313 7.106 1.00 89.62 106 VAL A O 1
ATOM 813 N N . VAL A 1 107 ? 7.181 1.766 5.996 1.00 90.25 107 VAL A N 1
ATOM 814 C CA . VAL A 1 107 ? 8.186 2.692 5.449 1.00 90.25 107 VAL A CA 1
ATOM 815 C C . VAL A 1 107 ? 7.992 2.868 3.944 1.00 90.25 107 VAL A C 1
ATOM 817 O O . VAL A 1 107 ? 7.714 1.919 3.220 1.00 90.25 107 VAL A O 1
ATOM 820 N N . GLY A 1 108 ? 8.136 4.101 3.457 1.00 89.12 108 GLY A N 1
ATOM 821 C CA . GLY A 1 108 ? 8.038 4.418 2.032 1.00 89.12 108 GLY A CA 1
ATOM 822 C C . GLY A 1 108 ? 8.020 5.921 1.750 1.00 89.12 108 GLY A C 1
ATOM 823 O O . GLY A 1 108 ? 7.736 6.732 2.637 1.00 89.12 108 GLY A O 1
ATOM 824 N N . GLN A 1 109 ? 8.289 6.318 0.505 1.00 91.12 109 GLN A N 1
ATOM 825 C CA . GLN A 1 109 ? 8.303 7.728 0.082 1.00 91.12 109 GLN A CA 1
ATOM 826 C C . GLN A 1 109 ? 6.901 8.373 0.070 1.00 91.12 109 GLN A C 1
ATOM 828 O O . GLN A 1 109 ? 5.880 7.717 0.286 1.00 91.12 109 GLN A O 1
ATOM 833 N N . SER A 1 110 ? 6.818 9.696 -0.109 1.00 87.00 110 SER A N 1
ATOM 834 C CA . SER A 1 110 ? 5.526 10.392 -0.238 1.00 87.00 110 SER A CA 1
ATOM 835 C C . SER A 1 110 ? 4.771 9.913 -1.485 1.00 87.00 110 SER A C 1
ATOM 837 O O . SER A 1 110 ? 5.380 9.709 -2.527 1.00 87.00 110 SER A O 1
ATOM 839 N N . GLY A 1 111 ? 3.450 9.730 -1.383 1.00 87.56 111 GLY A N 1
ATOM 840 C CA . GLY A 1 111 ? 2.600 9.330 -2.516 1.00 87.56 111 GLY A CA 1
ATOM 841 C C . GLY A 1 111 ? 2.518 7.826 -2.808 1.00 87.56 111 GLY A C 1
ATOM 842 O O . GLY A 1 111 ? 1.722 7.432 -3.649 1.00 87.56 111 GLY A O 1
ATOM 843 N N . VAL A 1 112 ? 3.251 6.969 -2.088 1.00 89.94 112 VAL A N 1
ATOM 844 C CA . VAL A 1 112 ? 3.251 5.504 -2.323 1.00 89.94 112 VAL A CA 1
ATOM 845 C C . VAL A 1 112 ? 2.080 4.750 -1.673 1.00 89.94 112 VAL A C 1
ATOM 847 O O . VAL A 1 112 ? 2.034 3.528 -1.724 1.00 89.94 112 VAL A O 1
ATOM 850 N N . GLY A 1 113 ? 1.150 5.460 -1.023 1.00 89.94 113 GLY A N 1
ATOM 851 C CA . GLY A 1 113 ? -0.045 4.851 -0.421 1.00 89.94 113 GLY A CA 1
ATOM 852 C C . GLY A 1 113 ? 0.056 4.465 1.061 1.00 89.94 113 GLY A C 1
ATOM 853 O O . GLY A 1 113 ? -0.841 3.795 1.556 1.00 89.94 113 GLY A O 1
ATOM 854 N N . LYS A 1 114 ? 1.080 4.916 1.805 1.00 92.44 114 LYS A N 1
ATOM 855 C CA . LYS A 1 114 ? 1.215 4.629 3.255 1.00 92.44 114 LYS A CA 1
ATOM 856 C C . LYS A 1 114 ? -0.042 4.965 4.063 1.00 92.44 114 LYS A C 1
ATOM 858 O O . LYS A 1 114 ? -0.488 4.160 4.868 1.00 92.44 114 LYS A O 1
ATOM 863 N N . THR A 1 115 ? -0.604 6.155 3.844 1.00 90.25 115 THR A N 1
ATOM 864 C CA . THR A 1 115 ? -1.802 6.618 4.559 1.00 90.25 115 THR A CA 1
ATOM 865 C C . THR A 1 115 ? -3.015 5.773 4.197 1.00 90.25 115 THR A C 1
ATOM 867 O O . THR A 1 115 ? -3.744 5.364 5.087 1.00 90.25 115 THR A O 1
ATOM 870 N N . THR A 1 116 ? -3.190 5.443 2.916 1.00 91.25 116 THR A N 1
ATOM 871 C CA . THR A 1 116 ? -4.273 4.567 2.451 1.00 91.25 116 THR A CA 1
ATOM 872 C C . THR A 1 116 ? -4.179 3.175 3.074 1.00 91.25 116 THR A C 1
ATOM 874 O O . THR A 1 116 ? -5.184 2.645 3.534 1.00 91.25 116 THR A O 1
ATOM 877 N N . LEU A 1 117 ? -2.972 2.601 3.137 1.00 92.31 117 LEU A N 1
ATOM 878 C CA . LEU A 1 117 ? -2.739 1.320 3.805 1.00 92.31 117 LEU A CA 1
ATOM 879 C C . LEU A 1 117 ? -3.048 1.414 5.306 1.00 92.31 117 LEU A C 1
ATOM 881 O O . LEU A 1 117 ? -3.729 0.548 5.843 1.00 92.31 117 LEU A O 1
ATOM 885 N N . GLY A 1 118 ? -2.599 2.481 5.971 1.00 91.75 118 GLY A N 1
ATOM 886 C CA . GLY A 1 118 ? -2.909 2.731 7.379 1.00 91.75 118 GLY A CA 1
ATOM 887 C C . GLY A 1 118 ? -4.414 2.824 7.636 1.00 91.75 118 GLY A C 1
ATOM 888 O O . GLY A 1 118 ? -4.929 2.100 8.478 1.00 91.75 118 GLY A O 1
ATOM 889 N N . GLU A 1 119 ? -5.134 3.646 6.869 1.00 91.88 119 GLU A N 1
ATOM 890 C CA . GLU A 1 119 ? -6.598 3.767 6.941 1.00 91.88 119 GLU A CA 1
ATOM 891 C C . GLU A 1 119 ? -7.283 2.403 6.757 1.00 91.88 119 GLU A C 1
ATOM 893 O O . GLU A 1 119 ? -8.191 2.065 7.512 1.00 91.88 119 GLU A O 1
ATOM 898 N N . PHE A 1 120 ? -6.817 1.583 5.811 1.00 92.69 120 PHE A N 1
ATOM 899 C CA . PHE A 1 120 ? -7.355 0.243 5.571 1.00 92.69 120 PHE A CA 1
ATOM 900 C C . PHE A 1 120 ? -7.138 -0.726 6.746 1.00 92.69 120 PHE A C 1
ATOM 902 O O . PHE A 1 120 ? -8.033 -1.503 7.077 1.00 92.69 120 PHE A O 1
ATOM 909 N N . LEU A 1 121 ? -5.979 -0.685 7.407 1.00 92.50 121 LEU A N 1
ATOM 910 C CA . LEU A 1 121 ? -5.718 -1.512 8.591 1.00 92.50 121 LEU A CA 1
ATOM 911 C C . LEU A 1 121 ? -6.553 -1.050 9.794 1.00 92.50 121 LEU A C 1
ATOM 913 O O . LEU A 1 121 ? -7.146 -1.870 10.493 1.00 92.50 121 LEU A O 1
ATOM 917 N N . LEU A 1 122 ? -6.661 0.266 10.002 1.00 92.44 122 LEU A N 1
ATOM 918 C CA . LEU A 1 122 ? -7.490 0.850 11.063 1.00 92.44 122 LEU A CA 1
ATOM 919 C C . LEU A 1 122 ? -8.977 0.553 10.854 1.00 92.44 122 LEU A C 1
ATOM 921 O O . LEU A 1 122 ? -9.697 0.308 11.821 1.00 92.44 122 LEU A O 1
ATOM 925 N N . TRP A 1 123 ? -9.426 0.526 9.597 1.00 92.06 123 TRP A N 1
ATOM 926 C CA . TRP A 1 123 ? -10.778 0.112 9.240 1.00 92.06 123 TRP A CA 1
ATOM 927 C C . TRP A 1 123 ? -11.089 -1.294 9.723 1.00 92.06 123 TRP A C 1
ATOM 929 O O . TRP A 1 123 ? -12.085 -1.508 10.404 1.00 92.06 123 TRP A O 1
ATOM 939 N N . GLN A 1 124 ? -10.218 -2.243 9.382 1.00 91.69 124 GLN A N 1
ATOM 940 C CA . GLN A 1 124 ? -10.375 -3.639 9.768 1.00 91.69 124 GLN A CA 1
ATOM 941 C C . GLN A 1 124 ? -10.370 -3.788 11.287 1.00 91.69 124 GLN A C 1
ATOM 943 O O . GLN A 1 124 ? -11.234 -4.471 11.831 1.00 91.69 124 GLN A O 1
ATOM 948 N N . GLN A 1 125 ? -9.467 -3.085 11.977 1.00 90.56 125 GLN A N 1
ATOM 949 C CA . GLN A 1 125 ? -9.431 -3.069 13.436 1.00 90.56 125 GLN A CA 1
ATOM 950 C C . GLN A 1 125 ? -10.755 -2.574 14.031 1.00 90.56 125 GLN A C 1
ATOM 952 O O . GLN A 1 125 ? -11.287 -3.194 14.950 1.00 90.56 125 GLN A O 1
ATOM 957 N N . ALA A 1 126 ? -11.315 -1.488 13.495 1.00 91.50 126 ALA A N 1
ATOM 958 C CA . ALA A 1 126 ? -12.588 -0.946 13.958 1.00 91.50 126 ALA A CA 1
ATOM 959 C C . ALA A 1 126 ? -13.777 -1.859 13.639 1.00 91.50 126 ALA A C 1
ATOM 961 O O . ALA A 1 126 ? -14.638 -2.056 14.497 1.00 91.50 126 ALA A O 1
ATOM 962 N N . ALA A 1 127 ? -13.811 -2.439 12.436 1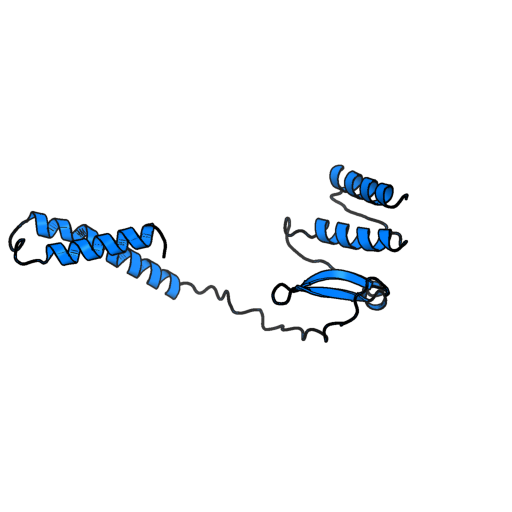.00 90.25 127 ALA A N 1
ATOM 963 C CA . ALA A 1 127 ? -14.865 -3.346 11.985 1.00 90.25 127 ALA A CA 1
ATOM 964 C C . ALA A 1 127 ? -14.908 -4.637 12.816 1.00 90.25 127 ALA A C 1
ATOM 966 O O . ALA A 1 127 ? -15.982 -5.171 13.076 1.00 90.25 127 ALA A O 1
ATOM 967 N N . ARG A 1 128 ? -13.749 -5.092 13.306 1.00 88.19 128 ARG A N 1
ATOM 968 C CA . ARG A 1 128 ? -13.612 -6.215 14.248 1.00 88.19 128 ARG A CA 1
ATOM 969 C C . ARG A 1 128 ? -13.968 -5.845 15.699 1.00 88.19 128 ARG A C 1
ATOM 971 O O . ARG A 1 128 ? -13.774 -6.650 16.603 1.00 88.19 128 ARG A O 1
ATOM 978 N N . GLY A 1 129 ? -14.457 -4.629 15.955 1.00 88.06 129 GLY A N 1
ATOM 979 C CA . GLY A 1 129 ? -14.811 -4.150 17.294 1.00 88.06 129 GLY A CA 1
ATOM 980 C C . GLY A 1 129 ? -13.645 -3.550 18.090 1.00 88.06 129 GLY A C 1
ATOM 981 O O . GLY A 1 129 ? -13.865 -3.029 19.185 1.00 88.06 129 GLY A O 1
ATOM 982 N N . GLY A 1 130 ? -12.430 -3.534 17.541 1.00 87.75 130 GLY A N 1
ATOM 983 C CA . GLY A 1 130 ? -11.269 -2.875 18.134 1.00 87.75 130 GLY A CA 1
ATOM 984 C C . GLY A 1 130 ? -11.366 -1.346 18.100 1.00 87.75 130 GLY A C 1
ATOM 985 O O . GLY A 1 130 ? -12.224 -0.770 17.434 1.00 87.75 130 GLY A O 1
ATOM 986 N N . GLY A 1 131 ? -10.489 -0.677 18.844 1.00 89.81 131 GLY A N 1
ATOM 987 C CA . GLY A 1 131 ? -10.328 0.778 18.817 1.00 89.81 131 GLY A CA 1
ATOM 988 C C . GLY A 1 131 ? -8.935 1.168 18.337 1.00 89.81 131 GLY A C 1
ATOM 989 O O . GLY A 1 131 ? -8.022 0.341 18.324 1.00 89.81 131 GLY A O 1
ATOM 990 N N . PHE A 1 132 ? -8.762 2.433 17.961 1.00 91.94 132 PHE A N 1
ATOM 991 C CA . PHE A 1 132 ? -7.456 2.979 17.614 1.00 91.94 132 PHE A CA 1
ATOM 992 C C . PHE A 1 132 ? -7.330 4.443 18.029 1.00 91.94 132 PHE A C 1
ATOM 994 O O . PHE A 1 132 ? -8.312 5.180 18.096 1.00 91.94 132 PHE A O 1
ATOM 1001 N N . ILE A 1 133 ? -6.091 4.868 18.265 1.00 91.50 133 ILE A N 1
ATOM 1002 C CA . ILE A 1 133 ? -5.722 6.277 18.386 1.00 91.50 133 ILE A CA 1
ATOM 1003 C C . ILE A 1 133 ? -4.872 6.604 17.167 1.00 91.50 133 ILE A C 1
ATOM 1005 O O . ILE A 1 133 ? -3.833 5.984 16.946 1.00 91.50 133 ILE A O 1
ATOM 1009 N N . PHE A 1 134 ? -5.321 7.568 16.367 1.00 89.81 134 PHE A N 1
ATOM 1010 C CA . PHE A 1 134 ? -4.608 7.994 15.172 1.00 89.81 134 PHE A CA 1
ATOM 1011 C C . PHE A 1 134 ? -3.938 9.345 15.405 1.00 89.81 134 PHE A C 1
ATOM 1013 O O . PHE A 1 134 ? -4.609 10.356 15.614 1.00 89.81 134 PHE A O 1
ATOM 1020 N N . ILE A 1 135 ? -2.607 9.349 15.363 1.00 88.88 135 ILE A N 1
ATOM 1021 C CA . ILE A 1 135 ? -1.782 10.546 15.516 1.00 88.88 135 ILE A CA 1
ATOM 1022 C C . ILE A 1 135 ? -1.053 10.763 14.194 1.00 88.88 135 ILE A C 1
ATOM 1024 O O . ILE A 1 135 ? -0.195 9.969 13.817 1.00 88.88 135 ILE A O 1
ATOM 1028 N N . ASP A 1 136 ? -1.382 11.846 13.495 1.00 85.44 136 ASP A N 1
ATOM 1029 C CA . ASP A 1 136 ? -0.695 12.254 12.272 1.00 85.44 136 ASP A CA 1
ATOM 1030 C C . ASP A 1 136 ? -0.290 13.724 12.390 1.00 85.44 136 ASP A C 1
ATOM 1032 O O . ASP A 1 136 ? -1.120 14.600 12.629 1.00 85.44 136 ASP A O 1
ATOM 1036 N N . ALA A 1 137 ? 1.000 14.004 12.213 1.00 80.56 137 ALA A N 1
ATOM 1037 C CA . ALA A 1 137 ? 1.520 15.371 12.199 1.00 80.56 137 ALA A CA 1
ATOM 1038 C C . ALA A 1 137 ? 1.056 16.157 10.958 1.00 80.56 137 ALA A C 1
ATOM 1040 O O . ALA A 1 137 ? 1.166 17.380 10.917 1.00 80.56 137 ALA A O 1
ATOM 1041 N N . LYS A 1 138 ? 0.545 15.455 9.941 1.00 76.50 138 LYS A N 1
ATOM 1042 C CA . LYS A 1 138 ? 0.085 16.006 8.666 1.00 76.50 138 LYS A CA 1
ATOM 1043 C C . LYS A 1 138 ? -1.434 15.897 8.488 1.00 76.50 138 LYS A C 1
ATOM 1045 O O . LYS A 1 138 ? -1.913 15.989 7.359 1.00 76.50 138 LYS A O 1
ATOM 1050 N N . LEU A 1 139 ? -2.185 15.687 9.573 1.00 68.25 139 LEU A N 1
ATOM 1051 C CA . LEU A 1 139 ? -3.597 15.319 9.506 1.00 68.25 139 LEU A CA 1
ATOM 1052 C C . LEU A 1 139 ? -4.417 16.376 8.748 1.00 68.25 139 LEU A C 1
ATOM 1054 O O . LEU A 1 139 ? -4.730 17.448 9.263 1.00 68.25 139 LEU A O 1
ATOM 1058 N N . ASP A 1 140 ? -4.762 16.059 7.500 1.00 80.25 140 ASP A N 1
ATOM 1059 C CA . ASP A 1 140 ? -5.649 16.877 6.680 1.00 80.25 140 ASP A CA 1
ATOM 1060 C C . ASP A 1 140 ? -7.102 16.630 7.107 1.00 80.25 140 ASP A C 1
ATOM 1062 O O . ASP A 1 140 ? -7.516 15.506 7.414 1.00 80.25 140 ASP A O 1
ATOM 1066 N N . SER A 1 141 ? -7.904 17.691 7.075 1.00 84.06 141 SER A N 1
ATOM 1067 C CA . SER A 1 141 ? -9.348 17.681 7.323 1.00 84.06 141 SER A CA 1
ATOM 1068 C C . SER A 1 141 ? -10.076 16.560 6.570 1.00 84.06 141 SER A C 1
ATOM 1070 O O . SER A 1 141 ? -10.991 15.936 7.108 1.00 84.06 141 SER A O 1
ATOM 1072 N N . LYS A 1 142 ? -9.626 16.239 5.352 1.00 86.94 142 LYS A N 1
ATOM 1073 C CA . LYS A 1 142 ? -10.175 15.150 4.536 1.00 86.94 142 LYS A CA 1
ATOM 1074 C C . LYS A 1 142 ? -9.922 13.774 5.138 1.00 86.94 142 LYS A C 1
ATOM 1076 O O . LYS A 1 142 ? -10.816 12.937 5.119 1.00 86.94 142 LYS A O 1
ATOM 1081 N N . THR A 1 143 ? -8.722 13.520 5.655 1.00 85.69 143 THR A N 1
ATOM 1082 C CA . THR A 1 143 ? -8.376 12.241 6.295 1.00 85.69 143 THR A CA 1
ATOM 1083 C C . THR A 1 143 ? -9.185 12.051 7.567 1.00 85.69 143 THR A C 1
ATOM 1085 O O . THR A 1 143 ? -9.794 11.001 7.749 1.00 85.69 143 THR A O 1
ATOM 1088 N N . ARG A 1 144 ? -9.309 13.106 8.382 1.00 87.94 144 ARG A N 1
ATOM 1089 C CA . ARG A 1 144 ? -10.189 13.101 9.557 1.00 87.94 144 ARG A CA 1
ATOM 1090 C C . ARG A 1 144 ? -11.627 12.742 9.197 1.00 87.94 144 ARG A C 1
ATOM 1092 O O . ARG A 1 144 ? -12.209 11.864 9.817 1.00 87.94 144 ARG A O 1
ATOM 1099 N N . ASN A 1 145 ? -12.192 13.420 8.198 1.00 91.44 145 ASN A N 1
ATOM 1100 C CA . ASN A 1 145 ? -13.583 13.214 7.806 1.00 91.44 145 ASN A CA 1
ATOM 1101 C C . ASN A 1 145 ? -13.801 11.809 7.229 1.00 91.44 145 ASN A C 1
ATOM 1103 O O . ASN A 1 145 ? -14.833 11.209 7.501 1.00 91.44 145 ASN A O 1
ATOM 1107 N N . ARG A 1 146 ? -12.826 11.261 6.489 1.00 90.12 146 ARG A N 1
ATOM 1108 C CA . ARG A 1 146 ? -12.867 9.866 6.025 1.00 90.12 146 ARG A CA 1
ATOM 1109 C C . ARG A 1 146 ? -12.882 8.887 7.195 1.00 90.12 146 ARG A C 1
ATOM 1111 O O . ARG A 1 146 ? -13.746 8.024 7.221 1.00 90.12 146 ARG A O 1
ATOM 1118 N N . MET A 1 147 ? -12.006 9.061 8.185 1.00 89.00 147 MET A N 1
ATOM 1119 C CA . MET A 1 147 ? -11.999 8.211 9.383 1.00 89.00 147 MET A CA 1
ATOM 1120 C C . MET A 1 147 ? -13.282 8.351 10.214 1.00 89.00 147 MET A C 1
ATOM 1122 O O . MET A 1 147 ? -13.789 7.354 10.710 1.00 89.00 147 MET A O 1
ATOM 1126 N N . GLY A 1 148 ? -13.836 9.560 10.339 1.00 91.81 148 GLY A N 1
ATOM 1127 C CA . GLY A 1 148 ? -15.123 9.769 11.009 1.00 91.81 148 GLY A CA 1
ATOM 1128 C C . GLY A 1 148 ? -16.271 9.072 10.279 1.00 91.81 148 GLY A C 1
ATOM 1129 O O . GLY A 1 148 ? -17.036 8.345 10.896 1.00 91.81 148 GLY A O 1
ATOM 1130 N N . TYR A 1 149 ? -16.335 9.223 8.954 1.00 92.75 149 TYR A N 1
ATOM 1131 C CA . TYR A 1 149 ? -17.325 8.539 8.120 1.00 92.75 149 TYR A CA 1
ATOM 1132 C C . TYR A 1 149 ? -17.192 7.016 8.186 1.00 92.75 149 TYR A C 1
ATOM 1134 O O . TYR A 1 149 ? -18.184 6.301 8.219 1.00 92.75 149 TYR A O 1
ATOM 1142 N N . MET A 1 150 ? -15.959 6.515 8.236 1.00 91.81 150 MET A N 1
ATOM 1143 C CA . MET A 1 150 ? -15.690 5.109 8.496 1.00 91.81 150 MET A CA 1
ATOM 1144 C C . MET A 1 150 ? -16.361 4.682 9.812 1.00 91.81 150 MET A C 1
ATOM 1146 O O . MET A 1 150 ? -17.192 3.778 9.794 1.00 91.81 150 MET A O 1
ATOM 1150 N N . MET A 1 151 ? -16.061 5.335 10.939 1.00 92.75 151 MET A N 1
ATOM 1151 C CA . MET A 1 151 ? -16.650 4.938 12.229 1.00 92.75 151 MET A CA 1
ATOM 1152 C C . MET A 1 151 ? -18.187 4.989 12.211 1.00 92.75 151 MET A C 1
ATOM 1154 O O . MET A 1 151 ? -18.822 4.026 12.640 1.00 92.75 151 MET A O 1
ATOM 1158 N N . ASP A 1 152 ? -18.766 6.015 11.582 1.00 93.62 152 ASP A N 1
ATOM 1159 C CA . ASP A 1 152 ? -20.217 6.171 11.418 1.00 93.62 152 ASP A CA 1
ATOM 1160 C C . ASP A 1 152 ? -20.853 4.985 10.668 1.00 93.62 152 ASP A C 1
ATOM 1162 O O . ASP A 1 152 ? -21.858 4.426 11.104 1.00 93.62 152 ASP A O 1
ATOM 1166 N N . VAL A 1 153 ? -20.213 4.500 9.595 1.00 93.94 153 VAL A N 1
ATOM 1167 C CA . VAL A 1 153 ? -20.659 3.302 8.855 1.00 93.94 153 VAL A CA 1
ATOM 1168 C C . VAL A 1 153 ? -20.656 2.041 9.730 1.00 93.94 153 VAL A C 1
ATOM 1170 O O . VAL A 1 153 ? -21.465 1.141 9.508 1.00 93.94 153 VAL A O 1
ATOM 1173 N N . LEU A 1 154 ? -19.778 1.963 10.733 1.00 91.50 154 LEU A N 1
ATOM 1174 C CA . LEU A 1 154 ? -19.750 0.866 11.709 1.00 91.50 154 LEU A CA 1
ATOM 1175 C C . LEU A 1 154 ? -20.700 1.091 12.898 1.00 91.50 154 LEU A C 1
ATOM 1177 O O . LEU A 1 154 ? -20.755 0.241 13.787 1.00 91.50 154 LEU A O 1
ATOM 1181 N N . GLY A 1 155 ? -21.430 2.210 12.932 1.00 89.06 155 GLY A N 1
ATOM 1182 C CA . GLY A 1 155 ? -22.316 2.589 14.033 1.00 89.06 155 GLY A CA 1
ATOM 1183 C C . GLY A 1 155 ? -21.572 3.036 15.293 1.00 89.06 155 GLY A C 1
ATOM 1184 O O . GLY A 1 155 ? -22.029 2.739 16.400 1.00 89.06 155 GLY A O 1
ATOM 1185 N N . ARG A 1 156 ? -20.409 3.682 15.137 1.00 77.56 156 ARG A N 1
ATOM 1186 C CA . ARG A 1 156 ? -19.500 4.080 16.224 1.00 77.56 156 ARG A CA 1
ATOM 1187 C C . ARG A 1 156 ? -19.108 5.550 16.177 1.00 77.56 156 ARG A C 1
ATOM 1189 O O . ARG A 1 156 ? -18.928 6.088 15.065 1.00 77.56 156 ARG A O 1
#

Radius of gyration: 29.62 Å; chains: 1; bounding box: 48×39×82 Å

pLDDT: mean 82.26, std 11.56, range [49.66, 93.94]

Sequence (156 aa):
IGKKDAWALASIGAGVLSTNPLFAGDPHALAALALPAAGASWFAWKRARDWLDLTDTKSREGFVLPSDAPTEEHMLESAGLRFGYTRDDNRPVDIDDNLLMRHTAVVGQSGVGKTTLGEFLLWQQAARGGGFIFIDAKLDSKTRNRMGYMMDVLGR

Foldseek 3Di:
DDPLLVQLVVLLVQLVVLPPPVNPPPPVSVVSVVSNVVSVVVVVVVVVCVVVPPDPPPDDPPPPPPDDDQDPDPCPPAAWFWQAADPPPRHTDIDHVVVVVVPDDDDDDPPPCPLVSVLRRQLVCVLVVHHDDDDDPPDDPVSVVVSVVSNVVSVD